Protein AF-A0A2B7Y5G2-F1 (afdb_monomer)

Sequence (51 aa):
MVEKVYVTYNQVHKLCQVSADRILNDFRPNLMIAIGGGGYIPARMLRYSVS

Organism: NCBI:txid73230

Secondary structure (DSSP, 8-state):
-PPPPP--HHHHHHHHHHHHHHHHHHT--S---PPTTTTHHHHHHHHH---

Mean predicted aligned error: 4.28 Å

Solvent-accessible surface area (backbone atoms only — not comparable to full-atom values): 3350 Å² total; per-residue (Å²): 135,88,84,81,85,86,78,54,71,66,59,55,51,52,54,33,42,63,49,34,57,50,45,57,72,76,68,54,76,93,73,86,86,60,53,82,80,81,27,52,62,53,51,52,48,43,71,61,58,78,123

Nearest PDB structures (foldseek):
  4u0z-assembly3_B  TM=4.347E-01  e=5.291E+00  Homo sapiens
  4u0z-assembly3_H  TM=4.348E-01  e=6.017E+00  Homo sapiens
  4u0z-assembly1_A-2  TM=4.351E-01  e=6.017E+00  Homo sapiens
  4u0z-assembly2_G-3  TM=4.346E-01  e=6.017E+00  Homo sapiens
  4u0z-assembly7_D  TM=4.348E-01  e=6.017E+00  Homo sapiens

Structure (mmCIF, N/CA/C/O backbone):
data_AF-A0A2B7Y5G2-F1
#
_entry.id   AF-A0A2B7Y5G2-F1
#
loop_
_atom_site.group_PDB
_atom_site.id
_atom_site.type_symbol
_atom_site.label_atom_id
_atom_site.label_alt_id
_atom_site.label_comp_id
_atom_site.label_asym_id
_atom_site.label_entity_id
_atom_site.label_seq_id
_atom_site.pdbx_PDB_ins_code
_atom_site.Cartn_x
_atom_site.Cartn_y
_atom_site.Cartn_z
_atom_site.occupancy
_atom_site.B_iso_or_equiv
_atom_site.auth_seq_id
_atom_site.auth_comp_id
_atom_site.auth_asym_id
_atom_site.auth_atom_id
_atom_site.pdbx_PDB_model_num
ATOM 1 N N . MET A 1 1 ? -22.415 12.193 8.607 1.00 76.44 1 MET A N 1
ATOM 2 C CA . MET A 1 1 ? -21.390 11.517 9.433 1.00 76.44 1 MET A CA 1
ATOM 3 C C . MET A 1 1 ? -20.417 10.853 8.466 1.00 76.44 1 MET A C 1
ATOM 5 O O . MET A 1 1 ? -20.898 10.218 7.540 1.00 76.44 1 MET A O 1
ATOM 9 N N . VAL A 1 2 ? -19.103 11.073 8.587 1.00 83.62 2 VAL A N 1
ATOM 10 C CA . VAL A 1 2 ? -18.115 10.446 7.684 1.00 83.62 2 VAL A CA 1
ATOM 11 C C . VAL A 1 2 ? -17.910 9.000 8.123 1.00 83.62 2 VAL A C 1
ATOM 13 O O . VAL A 1 2 ? -17.551 8.759 9.277 1.00 83.62 2 VAL A O 1
ATOM 16 N N . GLU A 1 3 ? -18.160 8.055 7.223 1.00 92.44 3 GLU A N 1
ATOM 17 C CA . GLU A 1 3 ? -17.921 6.636 7.473 1.00 92.44 3 GLU A CA 1
ATOM 18 C C . GLU A 1 3 ? -16.413 6.368 7.511 1.00 92.44 3 GLU A C 1
ATOM 20 O O . GLU A 1 3 ? -15.672 6.737 6.597 1.00 92.44 3 GLU A O 1
ATOM 25 N N . LYS A 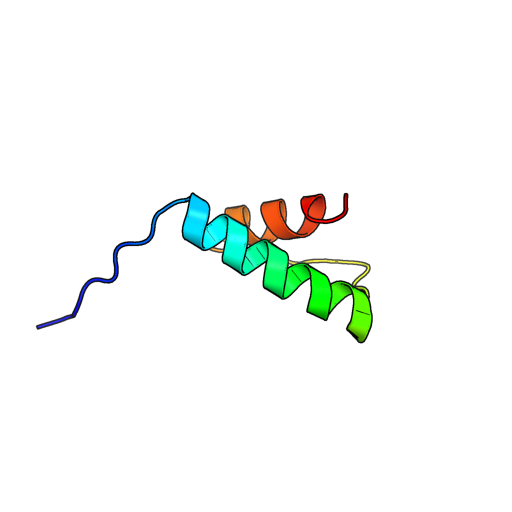1 4 ? -15.939 5.765 8.604 1.00 91.94 4 LYS A N 1
ATOM 26 C CA . LYS A 1 4 ? -14.532 5.394 8.753 1.00 91.94 4 LYS A CA 1
ATOM 27 C C . LYS A 1 4 ? -14.347 3.954 8.309 1.00 91.94 4 LYS A C 1
ATOM 29 O O . LYS A 1 4 ? -14.914 3.045 8.908 1.00 91.94 4 LYS A O 1
ATOM 34 N N . VAL A 1 5 ? -13.489 3.758 7.316 1.00 93.31 5 VAL A N 1
ATOM 35 C CA . VAL A 1 5 ? -13.046 2.427 6.907 1.00 93.31 5 VAL A CA 1
ATOM 36 C C . VAL A 1 5 ? -11.763 2.095 7.658 1.00 93.31 5 VAL A C 1
ATOM 38 O O . VAL A 1 5 ? -10.755 2.789 7.530 1.00 93.31 5 VAL A O 1
ATOM 41 N N . TYR A 1 6 ? -11.805 1.027 8.447 1.00 94.25 6 T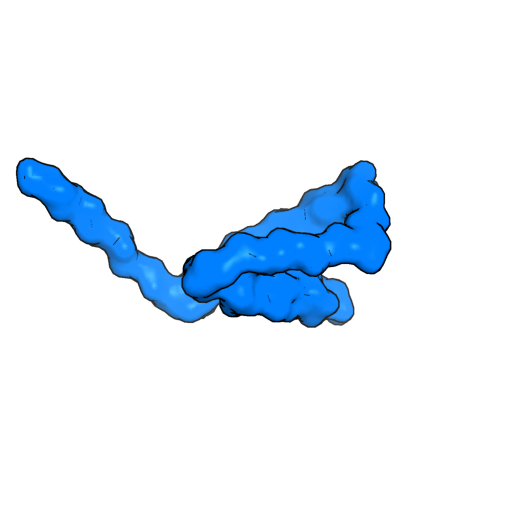YR A N 1
ATOM 42 C CA . TYR A 1 6 ? -10.642 0.504 9.153 1.00 94.25 6 TYR A CA 1
ATOM 43 C C . TYR A 1 6 ? -10.111 -0.708 8.399 1.00 94.25 6 TYR A C 1
ATOM 45 O O . TYR A 1 6 ? -10.833 -1.680 8.185 1.00 94.25 6 TYR A O 1
ATOM 53 N N . VAL A 1 7 ? -8.846 -0.644 7.994 1.00 94.50 7 VAL A N 1
ATOM 54 C CA . VAL A 1 7 ? -8.182 -1.713 7.247 1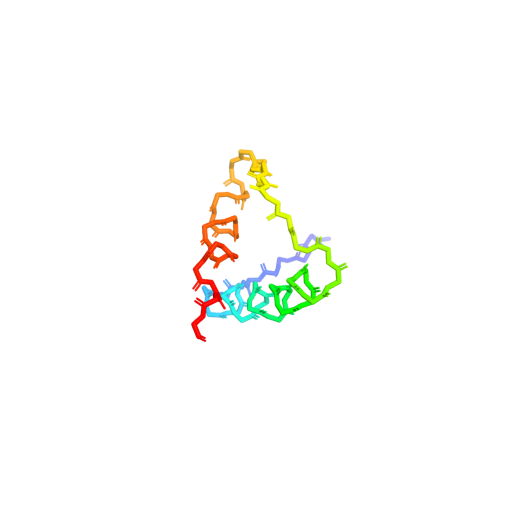.00 94.50 7 VAL A CA 1
ATOM 55 C C . VAL A 1 7 ? -7.015 -2.270 8.044 1.00 94.50 7 VAL A C 1
ATOM 57 O O . VAL A 1 7 ? -6.241 -1.541 8.662 1.00 94.50 7 VAL A O 1
ATOM 60 N N . THR A 1 8 ? -6.884 -3.588 8.022 1.00 96.50 8 THR A N 1
ATOM 61 C CA . THR A 1 8 ? -5.734 -4.291 8.587 1.00 96.50 8 THR A CA 1
ATOM 62 C C . THR A 1 8 ? -4.553 -4.234 7.625 1.00 96.50 8 THR A C 1
ATOM 64 O O . THR A 1 8 ? -4.714 -4.152 6.405 1.00 96.50 8 THR A O 1
ATOM 67 N N . TYR A 1 9 ? -3.345 -4.376 8.166 1.00 93.81 9 TYR A N 1
ATOM 68 C CA . TYR A 1 9 ? -2.132 -4.484 7.358 1.00 93.81 9 TYR A CA 1
ATOM 69 C C . TYR A 1 9 ? -2.219 -5.611 6.316 1.00 93.81 9 TYR A C 1
ATOM 71 O O . TYR A 1 9 ? -1.831 -5.429 5.166 1.00 93.81 9 TYR A O 1
ATOM 79 N N . ASN A 1 10 ? -2.787 -6.761 6.697 1.00 94.62 10 ASN A N 1
ATOM 80 C CA . ASN A 1 10 ? -2.927 -7.913 5.807 1.00 94.62 10 ASN A CA 1
ATOM 81 C C . ASN A 1 10 ? -3.872 -7.630 4.626 1.00 94.62 10 ASN A C 1
ATOM 83 O O . ASN A 1 10 ? -3.621 -8.089 3.516 1.00 94.62 10 ASN A O 1
ATOM 87 N N . GLN A 1 11 ? -4.936 -6.845 4.834 1.00 95.56 11 GLN A N 1
ATOM 88 C CA . GLN A 1 11 ? -5.806 -6.414 3.734 1.00 95.56 11 GLN A CA 1
ATOM 89 C C . GLN A 1 11 ? -5.037 -5.542 2.738 1.00 95.56 11 GLN A C 1
ATOM 91 O O . GLN A 1 11 ? -5.111 -5.790 1.538 1.00 95.56 11 GLN A O 1
ATOM 96 N N . VAL A 1 12 ? -4.242 -4.582 3.224 1.00 93.81 12 VAL A N 1
ATOM 97 C CA . VAL A 1 12 ? -3.389 -3.746 2.361 1.00 93.81 12 VAL A CA 1
ATOM 98 C C . VAL A 1 12 ? -2.361 -4.599 1.611 1.00 93.81 12 VAL A C 1
ATOM 100 O O . VAL A 1 12 ? -2.185 -4.426 0.407 1.00 93.81 12 VAL A O 1
ATOM 103 N N . HIS A 1 13 ? -1.732 -5.560 2.293 1.00 92.25 13 HIS A N 1
ATOM 104 C CA . HIS A 1 13 ? -0.751 -6.463 1.694 1.00 92.25 13 HIS A CA 1
ATOM 105 C C . HIS A 1 13 ? -1.346 -7.302 0.553 1.00 92.25 13 HIS A C 1
ATOM 107 O O . HIS A 1 13 ? -0.807 -7.298 -0.552 1.00 92.25 13 HIS A O 1
ATOM 113 N N . LYS A 1 14 ? -2.497 -7.947 0.785 1.00 93.44 14 LYS A N 1
ATOM 114 C CA . LYS A 1 14 ? -3.198 -8.742 -0.238 1.00 93.44 14 LYS A CA 1
ATOM 115 C C . LYS A 1 14 ? -3.653 -7.895 -1.426 1.00 93.44 14 LYS A C 1
ATOM 117 O O . LYS A 1 14 ? -3.525 -8.328 -2.566 1.00 93.44 14 LYS A O 1
ATOM 122 N N .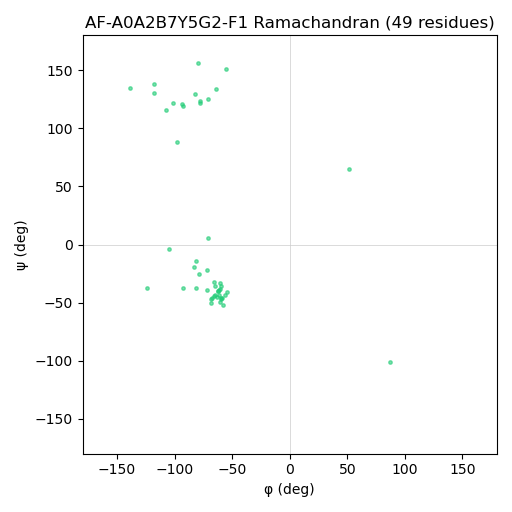 LEU A 1 15 ? -4.148 -6.679 -1.179 1.00 93.50 15 LEU A N 1
ATOM 123 C CA . LEU A 1 15 ? -4.527 -5.751 -2.252 1.00 93.50 15 LEU A CA 1
ATOM 124 C C . LEU A 1 15 ? -3.325 -5.370 -3.125 1.00 93.50 15 LEU A C 1
ATOM 126 O O . LEU A 1 15 ? -3.449 -5.307 -4.350 1.00 93.50 15 LEU A O 1
ATOM 130 N N . CYS A 1 16 ? -2.159 -5.155 -2.510 1.00 93.69 16 CYS A N 1
ATOM 131 C CA . CYS A 1 16 ? -0.929 -4.890 -3.249 1.00 93.69 16 CYS A CA 1
ATOM 132 C C . CYS A 1 16 ? -0.504 -6.104 -4.086 1.00 93.69 16 CYS A C 1
ATOM 134 O O . CYS A 1 16 ? -0.175 -5.913 -5.249 1.00 93.69 16 CYS A O 1
ATOM 136 N N . GLN A 1 17 ? -0.571 -7.331 -3.556 1.00 91.38 17 GLN A N 1
ATOM 137 C CA . GLN A 1 17 ? -0.233 -8.549 -4.313 1.00 91.38 17 GLN A CA 1
ATOM 138 C C . GLN A 1 17 ? -1.092 -8.711 -5.5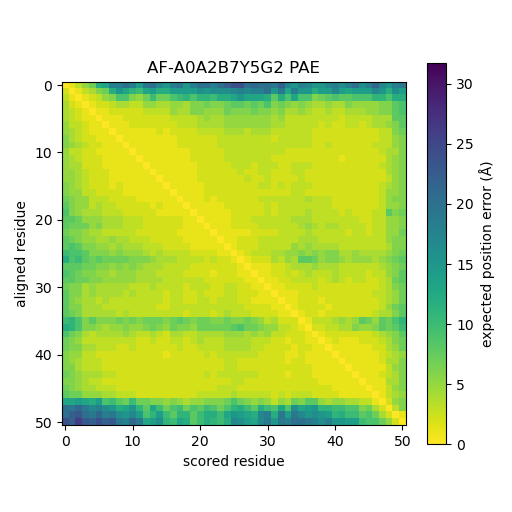75 1.00 91.38 17 GLN A C 1
ATOM 140 O O . GLN A 1 17 ? -0.555 -8.796 -6.674 1.00 91.38 17 GLN A O 1
ATOM 145 N N . VAL A 1 18 ? -2.422 -8.637 -5.439 1.00 92.31 18 VAL A N 1
ATOM 146 C CA . VAL A 1 18 ? -3.348 -8.750 -6.585 1.00 92.31 18 VAL A CA 1
ATOM 147 C C . VAL A 1 18 ? -3.087 -7.662 -7.633 1.00 92.31 18 VAL A C 1
ATOM 149 O O . VAL A 1 18 ? -3.217 -7.891 -8.835 1.00 92.31 18 VAL A O 1
ATOM 152 N N . SER A 1 19 ? -2.719 -6.459 -7.186 1.00 91.75 19 SER A N 1
ATOM 153 C CA . SER A 1 19 ? -2.378 -5.357 -8.088 1.00 91.75 19 SER A CA 1
ATOM 154 C C . SER A 1 19 ? -1.033 -5.585 -8.784 1.00 91.75 19 SER A C 1
ATOM 156 O O . SER A 1 19 ? -0.912 -5.285 -9.971 1.00 91.75 19 SER A O 1
ATOM 158 N N . ALA A 1 20 ? -0.039 -6.126 -8.072 1.00 91.44 20 ALA A N 1
ATOM 159 C CA . ALA A 1 20 ? 1.286 -6.418 -8.609 1.00 91.44 20 ALA A CA 1
ATOM 160 C C . ALA A 1 20 ? 1.207 -7.398 -9.782 1.00 91.44 20 ALA A C 1
ATOM 162 O O . ALA A 1 20 ? 1.782 -7.113 -10.831 1.00 91.44 20 ALA A O 1
ATOM 163 N N . ASP A 1 21 ? 0.434 -8.478 -9.645 1.00 89.62 21 ASP A N 1
ATOM 164 C CA . ASP A 1 21 ? 0.266 -9.480 -10.703 1.00 89.62 21 ASP A CA 1
ATOM 165 C C . ASP A 1 21 ? -0.225 -8.848 -12.009 1.00 89.62 21 ASP A C 1
ATOM 167 O O . ASP A 1 21 ? 0.302 -9.128 -13.085 1.00 89.62 21 ASP A O 1
ATOM 171 N N . ARG A 1 22 ? -1.201 -7.938 -11.930 1.00 89.50 22 ARG A N 1
ATOM 172 C CA . ARG A 1 22 ? -1.727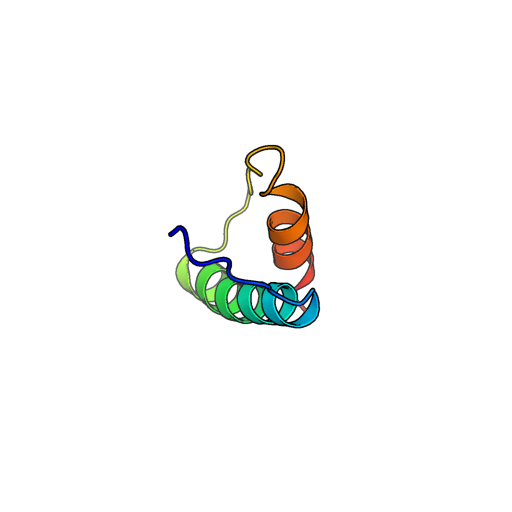 -7.238 -13.113 1.00 89.50 22 ARG A CA 1
ATOM 173 C C . ARG A 1 22 ? -0.692 -6.277 -13.696 1.00 89.50 22 ARG A C 1
ATOM 175 O O . ARG A 1 22 ? -0.422 -6.311 -14.890 1.00 89.50 22 ARG A O 1
ATOM 182 N N . ILE A 1 23 ? -0.048 -5.468 -12.853 1.00 90.75 23 ILE A N 1
ATOM 183 C CA . ILE A 1 23 ? 0.954 -4.480 -13.288 1.00 90.75 23 ILE A CA 1
ATOM 184 C C . ILE A 1 23 ? 2.153 -5.156 -13.979 1.00 90.75 23 ILE A C 1
ATOM 186 O O . ILE A 1 23 ? 2.671 -4.641 -14.974 1.00 90.75 23 ILE A O 1
ATOM 190 N N . LEU A 1 24 ? 2.601 -6.307 -13.473 1.00 86.44 24 LEU A N 1
ATOM 191 C CA . LEU A 1 24 ? 3.757 -7.041 -14.001 1.00 86.44 24 LEU A CA 1
ATOM 192 C C . LEU A 1 24 ? 3.437 -7.857 -15.255 1.00 86.44 24 LEU A C 1
ATOM 194 O O . LEU A 1 24 ? 4.334 -8.109 -16.061 1.00 86.44 24 LEU A O 1
ATOM 198 N N . ASN A 1 25 ? 2.184 -8.263 -15.443 1.00 88.81 25 ASN A N 1
ATOM 199 C CA . ASN A 1 25 ? 1.773 -8.929 -16.674 1.00 88.81 25 ASN A CA 1
ATOM 200 C C . ASN A 1 25 ? 1.485 -7.925 -17.796 1.00 88.81 25 ASN A C 1
ATOM 202 O O . ASN A 1 25 ? 1.886 -8.175 -18.931 1.00 88.81 25 ASN A O 1
ATOM 206 N N . ASP A 1 26 ? 0.891 -6.774 -17.471 1.00 92.50 26 ASP A N 1
ATOM 207 C CA . ASP A 1 26 ? 0.400 -5.835 -18.484 1.00 92.50 26 ASP A CA 1
ATOM 208 C C . ASP A 1 26 ? 1.422 -4.747 -18.860 1.00 92.50 26 ASP A C 1
ATOM 210 O O . ASP A 1 26 ? 1.500 -4.357 -20.023 1.00 92.50 26 ASP A O 1
ATOM 214 N N . PHE A 1 27 ? 2.204 -4.230 -17.898 1.00 90.94 27 PHE A N 1
ATOM 215 C CA . PHE A 1 27 ? 3.020 -3.020 -18.106 1.00 90.94 27 PHE A CA 1
ATOM 216 C C . PHE A 1 27 ? 4.519 -3.196 -17.836 1.00 90.94 27 PHE A C 1
ATOM 218 O O . PHE A 1 27 ? 5.330 -2.629 -18.563 1.00 90.94 27 PHE A O 1
ATOM 225 N N . ARG A 1 28 ? 4.905 -3.978 -16.816 1.00 89.69 28 ARG A N 1
ATOM 226 C CA . ARG A 1 28 ? 6.315 -4.204 -16.415 1.00 89.69 28 ARG A CA 1
ATOM 227 C C . ARG A 1 28 ? 7.110 -2.901 -16.215 1.00 89.69 28 ARG A C 1
ATOM 229 O O . ARG A 1 28 ? 8.071 -2.639 -16.938 1.00 89.69 28 ARG A O 1
ATOM 236 N N . PRO A 1 29 ? 6.748 -2.078 -15.217 1.00 90.75 29 PRO A N 1
ATOM 237 C CA . PRO A 1 29 ? 7.420 -0.804 -14.987 1.00 90.75 29 PRO A CA 1
ATOM 238 C C . PRO A 1 29 ? 8.894 -0.989 -14.599 1.00 90.75 29 PRO A C 1
ATOM 240 O O . PRO A 1 29 ? 9.218 -1.755 -13.693 1.00 90.75 29 PRO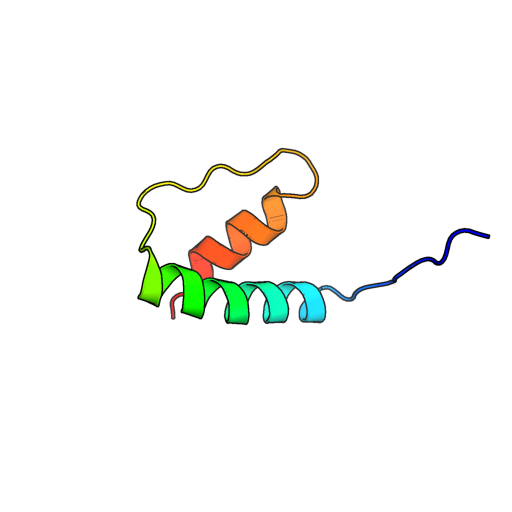 A O 1
ATOM 243 N N . ASN A 1 30 ? 9.785 -0.208 -15.212 1.00 92.12 30 ASN A N 1
ATOM 244 C CA . ASN A 1 30 ? 11.195 -0.119 -14.803 1.00 92.12 30 ASN A CA 1
ATOM 245 C C . ASN A 1 30 ? 11.418 0.858 -13.635 1.00 92.12 30 ASN A C 1
ATOM 247 O O . ASN A 1 30 ? 12.449 0.800 -12.966 1.00 92.12 30 ASN A O 1
ATOM 251 N N . LEU A 1 31 ? 10.467 1.765 -13.396 1.00 92.00 31 LEU A N 1
ATOM 252 C CA . LEU A 1 31 ? 10.525 2.783 -12.352 1.00 92.00 31 LEU A CA 1
ATOM 253 C C . LEU A 1 31 ? 9.156 2.916 -11.682 1.00 92.00 31 LEU A C 1
ATOM 255 O O . LEU A 1 31 ? 8.134 3.009 -12.358 1.00 92.00 31 LEU A O 1
ATOM 259 N N . MET A 1 32 ? 9.147 2.973 -10.351 1.00 91.19 32 MET A N 1
ATOM 260 C CA . MET A 1 32 ? 7.961 3.292 -9.556 1.00 91.19 32 MET A CA 1
ATOM 261 C C . MET A 1 32 ? 8.212 4.570 -8.759 1.00 91.19 32 MET A C 1
ATOM 263 O O . MET A 1 32 ? 9.228 4.678 -8.072 1.00 91.19 32 MET A O 1
ATOM 267 N N . ILE A 1 33 ? 7.274 5.516 -8.820 1.00 93.12 33 ILE A N 1
ATOM 268 C CA . ILE A 1 33 ? 7.323 6.766 -8.054 1.00 93.12 33 ILE A CA 1
ATOM 269 C C . ILE A 1 33 ? 6.282 6.681 -6.940 1.00 93.12 33 ILE A C 1
ATOM 271 O O . ILE A 1 33 ? 5.084 6.596 -7.200 1.00 93.12 33 ILE A O 1
ATOM 275 N N . ALA A 1 34 ? 6.740 6.695 -5.690 1.00 94.06 34 ALA A N 1
ATOM 276 C CA . ALA A 1 34 ? 5.850 6.733 -4.539 1.00 94.06 34 ALA A CA 1
ATOM 277 C C . ALA A 1 34 ? 5.403 8.174 -4.262 1.00 94.06 34 ALA A C 1
ATOM 279 O O . ALA A 1 34 ? 6.236 9.069 -4.121 1.00 94.06 34 ALA A O 1
ATOM 280 N N . ILE A 1 35 ? 4.095 8.386 -4.119 1.00 94.38 35 ILE A N 1
ATOM 281 C CA . ILE A 1 35 ? 3.561 9.651 -3.606 1.00 94.38 35 ILE A CA 1
ATOM 282 C C . ILE A 1 35 ? 3.733 9.647 -2.084 1.00 94.38 35 ILE A C 1
ATOM 284 O O . ILE A 1 35 ? 3.295 8.714 -1.403 1.00 94.38 35 ILE A O 1
ATOM 288 N N . GLY A 1 36 ? 4.416 10.667 -1.562 1.00 93.31 36 GLY A N 1
ATOM 289 C CA . GLY A 1 36 ? 4.797 10.756 -0.154 1.00 93.31 36 GLY A CA 1
ATOM 290 C C . GLY A 1 36 ? 3.623 10.631 0.821 1.00 93.31 36 GLY A C 1
ATOM 291 O O . GLY A 1 36 ? 2.483 10.971 0.510 1.00 93.31 36 GLY A O 1
ATOM 292 N N . GLY A 1 37 ? 3.911 10.119 2.020 1.00 92.06 37 GLY A N 1
ATOM 293 C CA . GLY A 1 37 ? 2.899 9.811 3.030 1.00 92.06 37 GLY A CA 1
ATOM 294 C C . GLY A 1 37 ? 2.334 8.408 2.826 1.00 92.06 37 GLY A C 1
ATOM 295 O O . GLY A 1 37 ? 2.972 7.424 3.197 1.00 92.06 37 GLY A O 1
ATOM 296 N N . GLY A 1 38 ? 1.148 8.304 2.223 1.00 90.25 38 GLY A N 1
ATOM 297 C CA . GLY A 1 38 ? 0.431 7.031 2.076 1.00 90.25 38 GLY A CA 1
ATOM 298 C C . GLY A 1 38 ? 1.041 6.048 1.069 1.00 90.25 38 GLY A C 1
ATOM 299 O O . GLY A 1 38 ? 0.803 4.847 1.177 1.00 90.25 38 GLY A O 1
ATOM 300 N N . GLY A 1 39 ? 1.841 6.519 0.107 1.00 93.12 39 GLY A N 1
ATOM 301 C CA . GLY A 1 39 ? 2.364 5.685 -0.980 1.00 93.12 39 GLY A CA 1
ATOM 302 C C . GLY A 1 39 ? 3.598 4.851 -0.630 1.00 93.12 39 GLY A C 1
ATOM 303 O O . GLY A 1 39 ? 3.922 3.925 -1.370 1.00 93.12 39 GLY A O 1
ATOM 304 N N . TYR A 1 40 ? 4.281 5.118 0.488 1.00 93.00 40 TYR A N 1
ATOM 305 C CA . TYR A 1 40 ? 5.537 4.430 0.817 1.00 93.00 40 TYR A CA 1
ATOM 306 C C . TYR A 1 40 ? 5.359 2.935 1.095 1.00 93.00 40 TYR A C 1
ATOM 308 O O . TYR A 1 40 ? 6.139 2.120 0.598 1.00 93.00 40 TYR A O 1
ATOM 316 N N . ILE A 1 41 ? 4.331 2.562 1.862 1.00 93.12 41 ILE A N 1
ATOM 317 C CA . ILE A 1 41 ? 4.069 1.157 2.194 1.00 93.12 41 ILE A CA 1
ATOM 318 C C . ILE A 1 41 ? 3.615 0.369 0.954 1.00 93.12 41 ILE A C 1
ATOM 320 O O . ILE A 1 41 ? 4.257 -0.642 0.661 1.00 93.12 41 ILE A O 1
ATOM 324 N N . PRO A 1 42 ? 2.615 0.824 0.169 1.00 94.00 42 PRO A N 1
ATOM 325 C CA . PRO A 1 42 ? 2.232 0.147 -1.067 1.00 94.00 42 PRO A CA 1
ATOM 326 C C . PRO A 1 42 ? 3.378 0.040 -2.075 1.00 94.00 42 PRO A C 1
ATOM 328 O O . PRO A 1 42 ? 3.633 -1.047 -2.584 1.00 94.00 42 PRO A O 1
ATOM 331 N N . ALA A 1 43 ? 4.134 1.120 -2.318 1.00 93.19 43 ALA A N 1
ATOM 332 C CA . ALA A 1 43 ? 5.255 1.090 -3.261 1.00 93.19 43 ALA A CA 1
ATOM 333 C C . ALA A 1 43 ? 6.327 0.073 -2.844 1.00 93.19 43 ALA A C 1
ATOM 335 O O . ALA A 1 43 ? 6.878 -0.643 -3.682 1.00 93.19 43 ALA A O 1
ATOM 336 N N . ARG A 1 44 ? 6.596 -0.037 -1.536 1.00 91.50 44 ARG A N 1
ATOM 337 C CA . ARG A 1 44 ? 7.508 -1.054 -1.012 1.00 91.50 44 ARG A CA 1
ATOM 338 C C . ARG A 1 44 ? 6.943 -2.462 -1.184 1.00 91.50 44 ARG A C 1
ATOM 340 O O . ARG A 1 44 ? 7.683 -3.333 -1.625 1.00 91.50 44 ARG A O 1
ATOM 347 N N . MET A 1 45 ? 5.671 -2.692 -0.857 1.00 92.81 45 MET A N 1
ATOM 348 C CA . MET A 1 45 ? 5.024 -4.001 -1.015 1.00 92.81 45 MET A CA 1
ATOM 349 C C . MET A 1 45 ? 5.033 -4.466 -2.474 1.00 92.81 45 MET A C 1
ATOM 351 O O . MET A 1 45 ? 5.445 -5.591 -2.747 1.00 92.81 45 MET A O 1
ATOM 355 N N . LEU A 1 46 ? 4.661 -3.591 -3.413 1.00 91.25 46 LEU A N 1
ATOM 356 C CA . LEU A 1 46 ? 4.639 -3.890 -4.849 1.00 91.25 46 LEU A CA 1
ATOM 357 C C . LEU A 1 46 ? 6.023 -4.275 -5.390 1.00 91.25 46 LEU A C 1
ATOM 359 O O . LEU A 1 46 ? 6.122 -5.151 -6.240 1.00 91.25 46 LEU A O 1
ATOM 363 N N . ARG A 1 47 ? 7.105 -3.695 -4.850 1.00 87.94 47 ARG A N 1
ATOM 364 C CA . ARG A 1 47 ? 8.483 -4.045 -5.235 1.00 87.94 47 ARG A CA 1
ATOM 365 C C . ARG A 1 47 ? 8.878 -5.480 -4.867 1.00 87.94 47 ARG A C 1
ATOM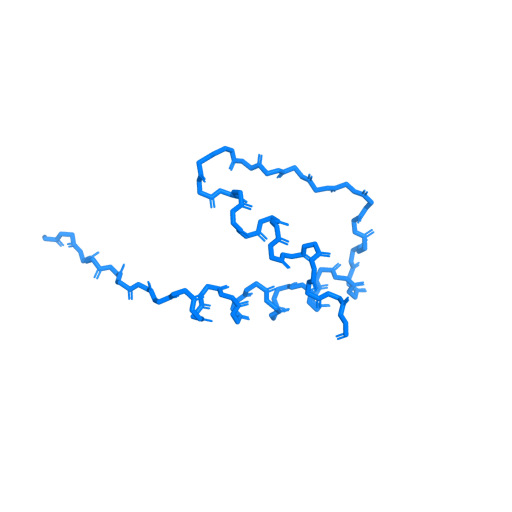 367 O O . ARG A 1 47 ? 9.706 -6.061 -5.558 1.00 87.94 47 ARG A O 1
ATOM 374 N N . TYR A 1 48 ? 8.349 -6.019 -3.767 1.00 81.31 48 TYR A N 1
ATOM 375 C CA . TYR A 1 48 ? 8.719 -7.345 -3.248 1.00 81.31 48 TYR A CA 1
ATOM 376 C C . TYR A 1 48 ? 7.670 -8.423 -3.510 1.00 81.31 48 TYR A C 1
ATOM 378 O O . TYR A 1 48 ? 7.917 -9.579 -3.196 1.00 81.31 48 TYR A O 1
ATOM 386 N N . SER A 1 49 ? 6.517 -8.071 -4.082 1.00 68.06 49 SER A N 1
ATOM 387 C CA . SER A 1 49 ? 5.441 -9.034 -4.361 1.00 68.06 49 SER A CA 1
ATOM 388 C C . SER A 1 49 ? 5.780 -9.997 -5.510 1.00 68.06 49 SER A C 1
ATOM 390 O O . SER A 1 49 ? 4.936 -10.787 -5.900 1.00 68.06 49 SER A O 1
ATOM 392 N N . VAL A 1 50 ? 7.010 -9.943 -6.035 1.00 55.34 50 VAL A N 1
ATOM 393 C CA . VAL A 1 50 ? 7.546 -10.867 -7.039 1.00 55.34 50 VAL A CA 1
ATOM 394 C C . VAL A 1 50 ? 8.385 -11.921 -6.314 1.00 55.34 50 VAL A C 1
ATOM 396 O O . VAL A 1 50 ? 9.579 -11.736 -6.070 1.00 55.34 50 VAL A O 1
ATOM 399 N N . SER A 1 51 ? 7.745 -13.004 -5.890 1.00 46.22 51 SER A N 1
ATOM 400 C CA . SER A 1 51 ? 8.379 -14.275 -5.511 1.00 46.22 51 SER A CA 1
ATOM 401 C C . SER A 1 51 ? 7.458 -15.413 -5.895 1.00 46.22 51 SER A C 1
ATOM 403 O O . SER A 1 51 ? 6.243 -15.268 -5.642 1.00 46.22 51 SER A O 1
#

InterPro domains:
  IPR029057 Phosphoribosyltransferase-like 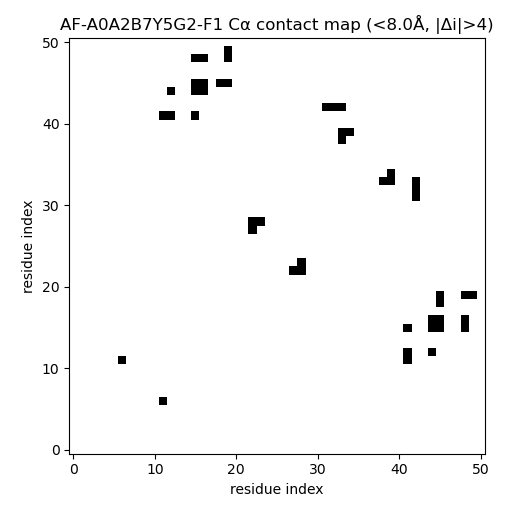[G3DSA:3.40.50.2020] (1-51)
  IPR029057 Phosphoribosyltransferase-like [SSF53271] (4-48)

Radius of gyration: 12.65 Å; Cα contacts (8 Å, |Δi|>4): 24; chains: 1; bounding box: 33×26×28 Å

Foldseek 3Di:
DDDDDDDDPVRLLVVLLVVLVCCCVPPNDPDDDADPDPRPVSVVSSVPSPD

pLDDT: mean 89.47, std 9.17, range [46.22, 96.5]